Protein AF-A0A5C3PFU2-F1 (afdb_monomer)

Mean predicted aligned error: 8.2 Å

Radius of gyration: 16.89 Å; Cα contacts (8 Å, |Δi|>4): 159; chains: 1; bounding box: 50×36×47 Å

Sequence (156 aa):
MFKTSGPPRISNPSTVLRLGDAIRTYFSGSGHPDDELFRLFIDAPAFSRDQDDPTLRARMFIRCLTGDFSHDDSVPDHLEIVFRHDCNTPSSPRDLGIAAPVPTPLEFHACCASCTMVIDDGMRNLLREQYPYRSFQTWFHAQLIDPGTLEALQHS

Organism: NCBI:txid1314778

Secondary structure (DSSP, 8-state):
-PPPP-S-----HHHHHHHHHHHHHHHTS-SS-S-HHHHHHS-HHHHHHHTT-TTHHHHHHHHHHH---SS-----S--EEEEEE----SS-GGGGTPPPPPPPPPPEEEETTEEEEEE-HHHHHHTTS-TT-HHHHHHHHHHHS-HHHHHHHH--

Solvent-accessible surface area (backbone atoms only — not comparable to full-atom values): 9540 Å² total; per-residue (Å²): 138,82,82,82,78,74,82,82,69,80,65,59,67,69,57,56,50,46,49,54,52,44,51,51,52,46,44,67,34,41,18,68,68,99,43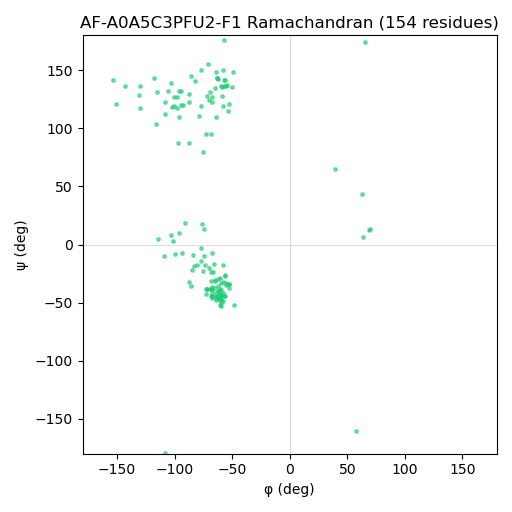,75,66,51,64,71,72,37,56,66,71,59,48,64,69,38,43,79,33,54,53,49,45,47,51,37,49,48,29,60,65,69,69,50,82,65,86,72,80,79,72,70,97,61,75,47,78,43,82,44,63,56,76,87,63,95,64,65,48,55,87,72,76,38,78,71,59,77,54,73,81,82,50,78,51,63,56,95,56,33,34,39,39,58,42,46,74,19,47,54,56,33,63,64,70,41,89,86,21,61,67,38,42,47,54,56,51,62,70,40,56,55,67,68,62,57,55,55,63,77,77,109

Structure (mmCIF, N/CA/C/O backbone):
data_AF-A0A5C3PFU2-F1
#
_entry.id   AF-A0A5C3PFU2-F1
#
loop_
_atom_site.group_PDB
_atom_site.id
_atom_site.type_symbol
_atom_site.label_atom_id
_atom_site.label_alt_id
_atom_site.label_comp_id
_atom_site.label_asym_id
_atom_site.label_entity_id
_atom_site.label_seq_id
_atom_site.pdbx_PDB_ins_code
_atom_site.Cartn_x
_atom_site.Cartn_y
_atom_site.Cartn_z
_atom_site.occupancy
_atom_site.B_iso_or_equiv
_atom_site.auth_seq_id
_atom_site.auth_comp_id
_atom_site.auth_asym_id
_atom_site.auth_atom_id
_atom_site.pdbx_PDB_model_num
ATOM 1 N N . MET A 1 1 ? 32.080 -8.413 2.555 1.00 33.19 1 MET A N 1
ATOM 2 C CA . MET A 1 1 ? 32.447 -7.834 1.243 1.00 33.19 1 MET A CA 1
ATOM 3 C C . MET A 1 1 ? 31.149 -7.441 0.554 1.00 33.19 1 MET A C 1
ATOM 5 O O . MET A 1 1 ? 30.482 -8.308 0.011 1.00 33.19 1 MET A O 1
ATOM 9 N N . PHE A 1 2 ? 30.724 -6.183 0.679 1.00 24.75 2 PHE A N 1
ATOM 10 C CA . PHE A 1 2 ? 29.459 -5.714 0.105 1.00 24.75 2 PHE A CA 1
ATOM 11 C C . PHE A 1 2 ? 29.743 -5.026 -1.230 1.00 24.75 2 PHE A C 1
ATOM 13 O O . PHE A 1 2 ? 30.494 -4.054 -1.283 1.00 24.75 2 PHE A O 1
ATOM 20 N N . LYS A 1 3 ? 29.194 -5.585 -2.315 1.00 28.47 3 LYS A N 1
ATOM 21 C CA . LYS A 1 3 ? 29.204 -4.975 -3.648 1.00 28.47 3 LYS A CA 1
ATOM 22 C C . LYS A 1 3 ? 28.329 -3.725 -3.609 1.00 28.47 3 LYS A C 1
ATOM 24 O O . LYS A 1 3 ? 27.146 -3.820 -3.301 1.00 28.47 3 LYS A O 1
ATOM 29 N N . THR A 1 4 ? 28.898 -2.579 -3.955 1.00 33.97 4 THR A N 1
ATOM 30 C CA . THR A 1 4 ? 28.134 -1.372 -4.263 1.00 33.97 4 THR A CA 1
ATOM 31 C C . THR A 1 4 ? 27.540 -1.518 -5.664 1.00 33.97 4 THR A C 1
ATOM 33 O O . THR A 1 4 ? 28.250 -1.729 -6.648 1.00 33.97 4 THR A O 1
ATOM 36 N N . SER A 1 5 ? 26.210 -1.489 -5.739 1.00 38.44 5 SER A N 1
ATOM 37 C CA . SER A 1 5 ? 25.446 -1.443 -6.984 1.00 38.44 5 SER A CA 1
ATOM 38 C C . SER A 1 5 ? 25.742 -0.142 -7.734 1.00 38.44 5 SER A C 1
ATOM 40 O O . SER A 1 5 ? 25.929 0.901 -7.109 1.00 38.44 5 SER A O 1
ATOM 42 N N . GLY A 1 6 ? 25.789 -0.216 -9.067 1.00 39.69 6 GLY A N 1
ATOM 43 C CA . GLY A 1 6 ? 26.006 0.930 -9.953 1.00 39.69 6 GLY A CA 1
ATOM 44 C C . GLY A 1 6 ? 24.976 2.059 -9.781 1.00 39.69 6 GLY A C 1
ATOM 45 O O . GLY A 1 6 ? 24.034 1.930 -8.996 1.00 39.69 6 GLY A O 1
ATOM 46 N N . PRO A 1 7 ? 25.152 3.182 -10.503 1.00 40.41 7 PRO A N 1
ATOM 47 C CA . PRO A 1 7 ? 24.323 4.369 -10.327 1.00 40.41 7 PRO A CA 1
ATOM 48 C C . PRO A 1 7 ? 22.833 4.035 -10.507 1.00 40.41 7 PRO A C 1
ATOM 50 O O . PRO A 1 7 ? 22.495 3.233 -11.385 1.00 40.41 7 PRO A O 1
ATOM 53 N N . PRO A 1 8 ? 21.939 4.636 -9.699 1.00 52.41 8 PRO A N 1
ATOM 54 C CA . PRO A 1 8 ? 20.511 4.361 -9.767 1.00 52.41 8 PRO A CA 1
ATOM 55 C C . PRO A 1 8 ? 20.006 4.661 -11.179 1.00 52.41 8 PRO A C 1
ATOM 57 O O . PRO A 1 8 ? 20.101 5.790 -11.665 1.00 52.41 8 PRO A O 1
ATOM 60 N N . ARG A 1 9 ? 19.475 3.639 -11.862 1.00 57.00 9 ARG A N 1
ATOM 61 C CA . ARG A 1 9 ? 18.726 3.851 -13.101 1.00 57.00 9 ARG A CA 1
ATOM 62 C C . ARG A 1 9 ? 17.488 4.651 -12.727 1.00 57.00 9 ARG A C 1
ATOM 64 O O . ARG A 1 9 ? 16.610 4.138 -12.040 1.00 57.00 9 ARG A O 1
ATOM 71 N N . ILE A 1 10 ? 17.464 5.914 -13.146 1.00 52.62 10 ILE A N 1
ATOM 72 C CA . ILE A 1 10 ? 16.361 6.842 -12.901 1.00 52.62 10 ILE A CA 1
ATOM 73 C C . ILE A 1 10 ? 15.080 6.169 -13.400 1.00 52.62 10 ILE A C 1
ATOM 75 O O . ILE A 1 10 ? 14.938 5.863 -14.586 1.00 52.62 10 ILE A O 1
ATOM 79 N N . SER A 1 11 ? 14.176 5.876 -12.471 1.00 60.31 11 SER A N 1
ATOM 80 C CA . SER A 1 11 ? 12.843 5.374 -12.771 1.00 60.31 11 SER A CA 1
ATOM 81 C C . SER A 1 11 ? 12.123 6.369 -13.682 1.00 60.31 11 SER A C 1
ATOM 83 O O . SER A 1 11 ? 12.274 7.580 -13.543 1.00 60.31 11 SER A O 1
ATOM 85 N N . ASN A 1 12 ? 11.343 5.867 -14.646 1.00 70.38 12 ASN A N 1
ATOM 86 C CA . ASN A 1 12 ? 10.541 6.721 -15.522 1.00 70.38 12 ASN A CA 1
ATOM 87 C C . ASN A 1 12 ? 9.675 7.661 -14.648 1.00 70.38 12 ASN A C 1
ATOM 89 O O . ASN A 1 12 ? 8.871 7.143 -13.865 1.00 70.38 12 ASN A O 1
ATOM 93 N N . PRO A 1 13 ? 9.792 9.000 -14.771 1.00 75.25 13 PRO A N 1
ATOM 94 C CA . PRO A 1 13 ? 9.085 9.951 -13.908 1.00 75.25 13 PRO A CA 1
ATOM 95 C C . PRO A 1 13 ? 7.572 9.711 -13.838 1.00 75.25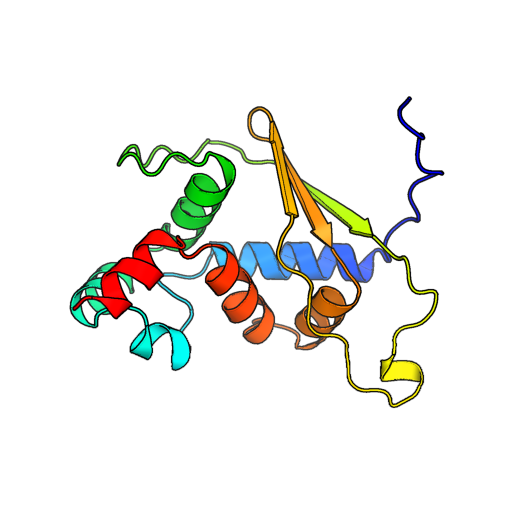 13 PRO A C 1
ATOM 97 O O . PRO A 1 13 ? 6.963 9.851 -12.781 1.00 75.25 13 PRO A O 1
ATOM 100 N N . SER A 1 14 ? 6.966 9.255 -14.939 1.00 81.12 14 SER A N 1
ATOM 101 C CA . SER A 1 14 ? 5.536 8.924 -14.983 1.00 81.12 14 SER A CA 1
ATOM 102 C C . SER A 1 14 ? 5.151 7.749 -14.079 1.00 81.12 14 SER A C 1
ATOM 104 O O . SER A 1 14 ? 4.044 7.716 -13.553 1.00 81.12 14 SER A O 1
ATOM 106 N N . THR A 1 15 ? 6.052 6.784 -13.878 1.00 81.56 15 THR A N 1
ATOM 107 C CA . THR A 1 15 ? 5.817 5.630 -12.999 1.00 81.56 15 THR A CA 1
ATOM 108 C C . THR A 1 15 ? 5.860 6.050 -11.537 1.00 81.56 15 THR A C 1
ATOM 110 O O . THR A 1 15 ? 4.990 5.651 -10.772 1.00 81.56 15 THR A O 1
ATOM 113 N N . VAL A 1 16 ? 6.826 6.896 -11.166 1.00 80.81 16 VAL A N 1
ATOM 114 C CA . VAL A 1 16 ? 6.946 7.420 -9.797 1.00 80.81 16 VAL A CA 1
ATOM 115 C C . VAL A 1 16 ? 5.721 8.253 -9.426 1.00 80.81 16 VAL A C 1
ATOM 117 O O . VAL A 1 16 ? 5.159 8.059 -8.353 1.00 80.81 16 VAL A O 1
ATOM 120 N N . LEU A 1 17 ? 5.257 9.120 -10.334 1.00 85.81 17 LEU A N 1
ATOM 121 C CA . LEU A 1 17 ? 4.038 9.906 -10.121 1.00 85.81 17 LEU A CA 1
ATOM 122 C C . LEU A 1 17 ? 2.811 9.008 -9.913 1.00 85.81 17 LEU A C 1
ATOM 124 O O . LEU A 1 17 ? 2.116 9.150 -8.912 1.00 85.81 17 LEU A O 1
ATOM 128 N N . ARG A 1 18 ? 2.597 8.026 -10.801 1.00 89.75 18 ARG A N 1
ATOM 129 C CA . ARG A 1 18 ? 1.469 7.084 -10.684 1.00 89.75 18 ARG A CA 1
ATOM 130 C C . ARG A 1 18 ? 1.505 6.279 -9.395 1.00 89.75 18 ARG A C 1
ATOM 132 O O . ARG A 1 18 ? 0.453 6.026 -8.824 1.00 89.75 18 ARG A O 1
ATOM 139 N N . LEU A 1 19 ? 2.688 5.865 -8.950 1.00 89.44 19 LEU A N 1
ATOM 140 C CA . LEU A 1 19 ? 2.818 5.137 -7.696 1.00 89.44 19 LEU A CA 1
ATOM 141 C C . LEU A 1 19 ? 2.486 6.021 -6.493 1.00 89.44 19 LEU A C 1
ATOM 143 O O . LEU A 1 19 ? 1.746 5.590 -5.615 1.00 89.44 19 LEU A O 1
ATOM 147 N N . GLY A 1 20 ? 2.983 7.260 -6.475 1.00 90.81 20 GLY A N 1
ATOM 148 C CA . GLY A 1 20 ? 2.624 8.227 -5.440 1.00 90.81 20 GLY A CA 1
ATOM 149 C C . GLY A 1 20 ? 1.111 8.445 -5.364 1.00 90.81 20 GLY A C 1
ATOM 150 O O . GLY A 1 20 ? 0.539 8.418 -4.276 1.00 90.81 20 GLY A O 1
ATOM 151 N N . ASP A 1 21 ? 0.446 8.584 -6.511 1.00 93.69 21 ASP A N 1
ATOM 152 C CA . ASP A 1 21 ? -1.011 8.746 -6.575 1.00 93.69 21 ASP A CA 1
ATOM 153 C C . ASP A 1 21 ? -1.763 7.483 -6.135 1.00 93.69 21 ASP A C 1
ATOM 155 O O . ASP A 1 21 ? -2.748 7.578 -5.398 1.00 93.69 21 ASP A O 1
ATOM 159 N N . ALA A 1 22 ? -1.284 6.298 -6.518 1.00 94.38 22 ALA A N 1
ATOM 160 C CA . ALA A 1 22 ? -1.867 5.026 -6.102 1.00 94.38 22 ALA A CA 1
ATOM 161 C C . ALA A 1 22 ? -1.748 4.807 -4.584 1.00 94.38 22 ALA A C 1
ATOM 163 O O . ALA A 1 22 ? -2.723 4.410 -3.948 1.00 94.38 22 ALA A O 1
ATOM 164 N N . ILE A 1 23 ? -0.601 5.138 -3.984 1.00 93.62 23 ILE A N 1
ATOM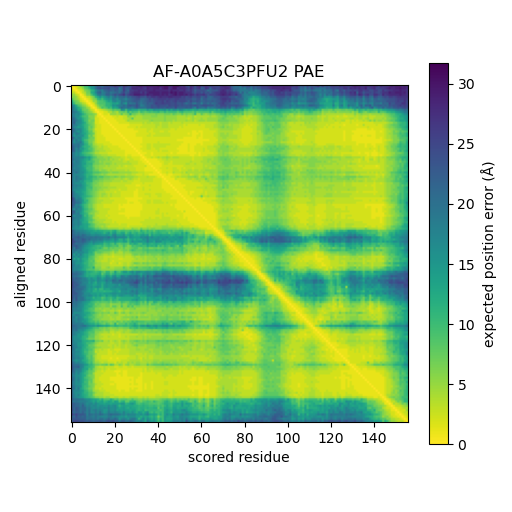 165 C CA . ILE A 1 23 ? -0.381 5.042 -2.533 1.00 93.62 23 ILE A CA 1
ATOM 166 C C . ILE A 1 23 ? -1.231 6.056 -1.767 1.00 93.62 23 ILE A C 1
ATOM 168 O O . ILE A 1 23 ? -1.867 5.693 -0.780 1.00 93.62 23 ILE A O 1
ATOM 172 N N . ARG A 1 24 ? -1.317 7.308 -2.235 1.00 94.12 24 ARG A N 1
ATOM 173 C CA . ARG A 1 24 ? -2.228 8.301 -1.637 1.00 94.12 24 ARG A CA 1
ATOM 174 C C . ARG A 1 24 ? -3.676 7.837 -1.703 1.00 94.12 24 ARG A C 1
ATOM 176 O O . ARG A 1 24 ? -4.388 7.935 -0.709 1.00 94.12 24 ARG A O 1
ATOM 183 N N . THR A 1 25 ? -4.098 7.313 -2.854 1.00 96.25 25 THR A N 1
ATOM 184 C CA . THR A 1 25 ? -5.450 6.767 -3.039 1.00 96.25 25 THR A CA 1
ATOM 185 C C . THR A 1 25 ? -5.696 5.609 -2.077 1.00 96.25 25 THR A C 1
ATOM 187 O O . THR A 1 25 ? -6.740 5.564 -1.435 1.00 96.25 25 THR A O 1
ATOM 190 N N . TYR A 1 26 ? -4.720 4.709 -1.930 1.00 96.38 26 TYR A N 1
ATOM 191 C CA . TYR A 1 26 ? -4.796 3.595 -0.995 1.00 96.38 26 TYR A CA 1
ATOM 192 C C . TYR A 1 26 ? -4.967 4.076 0.450 1.00 96.38 26 TYR A C 1
ATOM 194 O O . TYR A 1 26 ? -5.927 3.659 1.092 1.00 96.38 26 TYR A O 1
ATOM 202 N N . PHE A 1 27 ? -4.105 4.975 0.940 1.00 95.12 27 PHE A N 1
ATOM 203 C CA . PHE A 1 27 ? -4.173 5.485 2.317 1.00 95.12 27 PHE A CA 1
ATOM 204 C C . PHE A 1 27 ? -5.369 6.395 2.598 1.00 95.12 27 PHE A C 1
ATOM 206 O O . PHE A 1 27 ? -5.726 6.561 3.756 1.00 95.12 27 PHE A O 1
ATOM 213 N N . SER A 1 28 ? -5.989 6.968 1.566 1.00 95.12 28 SER A N 1
ATOM 214 C CA . SER A 1 28 ? -7.205 7.780 1.721 1.00 95.12 28 SER A CA 1
ATOM 215 C C . SER A 1 28 ? -8.487 6.940 1.766 1.00 95.12 28 SER A C 1
ATOM 217 O O . SER A 1 28 ? -9.563 7.492 1.983 1.00 95.12 28 SER A O 1
ATOM 219 N N . GLY A 1 29 ? -8.407 5.635 1.490 1.00 95.94 29 GLY A N 1
ATOM 220 C CA . GLY A 1 29 ? -9.564 4.745 1.517 1.00 95.94 29 GLY A CA 1
ATOM 221 C C . GLY A 1 29 ? -9.890 4.258 2.928 1.00 95.94 29 GLY A C 1
ATOM 222 O O . GLY A 1 29 ? -8.985 3.905 3.682 1.00 95.94 29 GLY A O 1
ATOM 223 N N . SER A 1 30 ? -11.181 4.180 3.249 1.00 96.56 30 SER A N 1
ATOM 224 C CA . SER A 1 30 ? -11.664 3.560 4.486 1.00 96.56 30 SER A CA 1
ATOM 225 C C . SER A 1 30 ? -11.650 2.036 4.402 1.00 96.56 30 SER A C 1
ATOM 227 O O . SER A 1 30 ? -11.796 1.462 3.315 1.00 96.56 30 SER A O 1
ATOM 229 N N . GLY A 1 31 ? -11.465 1.397 5.556 1.00 95.81 31 GLY A N 1
ATOM 230 C CA . GLY A 1 31 ? -11.564 -0.047 5.719 1.00 95.81 31 GLY A CA 1
ATOM 231 C C . GLY A 1 31 ? -10.623 -0.857 4.831 1.00 95.81 31 GLY A C 1
ATOM 232 O O . GLY A 1 31 ? -9.614 -0.367 4.312 1.00 95.81 31 GLY A O 1
ATOM 233 N N . HIS A 1 32 ? -10.944 -2.133 4.649 1.00 95.56 32 HIS A N 1
ATOM 234 C CA . HIS A 1 32 ? -10.271 -2.986 3.672 1.00 95.56 32 HIS A CA 1
ATOM 235 C C . HIS A 1 32 ? -10.660 -2.566 2.240 1.00 95.56 32 HIS A C 1
ATOM 237 O O . HIS A 1 32 ? -11.708 -1.948 2.035 1.00 95.56 32 HIS A O 1
ATOM 243 N N . PRO A 1 33 ? -9.840 -2.843 1.211 1.00 95.00 33 PRO A N 1
ATOM 244 C CA . PRO A 1 33 ? -10.288 -2.726 -0.169 1.00 95.00 33 PRO A CA 1
ATOM 245 C C . PRO A 1 33 ? -11.550 -3.558 -0.386 1.00 95.00 33 PRO A C 1
ATOM 247 O O . PRO A 1 33 ? -11.651 -4.685 0.097 1.00 95.00 33 PRO A O 1
ATOM 250 N N . ASP A 1 34 ? -12.510 -2.993 -1.115 1.00 89.19 34 ASP A N 1
ATOM 251 C CA . ASP A 1 34 ? -13.746 -3.688 -1.457 1.00 89.19 34 ASP A CA 1
ATOM 252 C C . ASP A 1 34 ? -13.480 -4.717 -2.563 1.00 89.19 34 ASP A C 1
ATOM 254 O O . ASP A 1 34 ? -13.670 -4.452 -3.753 1.00 89.19 34 ASP A O 1
ATOM 258 N N . ASP A 1 35 ? -12.944 -5.858 -2.143 1.00 91.25 35 ASP A N 1
ATOM 259 C CA . ASP A 1 35 ? -12.576 -6.996 -2.972 1.00 91.25 35 ASP A CA 1
ATOM 260 C C . ASP A 1 35 ? -13.170 -8.270 -2.358 1.00 91.25 35 ASP A C 1
ATOM 262 O O . ASP A 1 35 ? -13.128 -8.469 -1.138 1.00 91.25 35 ASP A O 1
ATOM 266 N N . GLU A 1 36 ? -13.738 -9.135 -3.201 1.00 90.00 36 GLU A N 1
ATOM 267 C CA . GLU A 1 36 ? -14.369 -10.382 -2.758 1.00 90.00 36 GLU A CA 1
ATOM 268 C C . GLU A 1 36 ? -13.390 -11.278 -1.995 1.00 90.00 36 GLU A C 1
ATOM 270 O O . GLU A 1 36 ? -13.799 -11.945 -1.046 1.00 90.00 36 GLU A O 1
ATOM 275 N N . LEU A 1 37 ? -12.097 -11.246 -2.339 1.00 88.12 37 LEU A N 1
ATOM 276 C CA . LEU A 1 37 ? -11.083 -12.028 -1.639 1.00 88.12 37 LEU A CA 1
ATOM 277 C C . LEU A 1 37 ? -10.994 -11.626 -0.165 1.00 88.12 37 LEU A C 1
ATOM 279 O O . LEU A 1 37 ? -11.022 -12.492 0.705 1.00 88.12 37 LEU A O 1
ATOM 283 N N . PHE A 1 38 ? -10.958 -10.331 0.155 1.00 90.00 38 PHE A N 1
ATOM 284 C CA . PHE A 1 38 ? -10.849 -9.901 1.553 1.00 90.00 38 PHE A CA 1
ATOM 285 C C . PHE A 1 38 ? -12.103 -10.204 2.361 1.00 90.00 38 PHE A C 1
ATOM 287 O O . PHE A 1 38 ? -11.990 -10.532 3.535 1.00 90.00 38 PHE A O 1
ATOM 294 N N . ARG A 1 39 ? -13.281 -10.187 1.735 1.00 89.56 39 ARG A N 1
ATOM 295 C CA . ARG A 1 39 ? -14.526 -10.608 2.394 1.00 89.56 39 ARG A CA 1
ATOM 296 C C . ARG A 1 39 ? -14.549 -12.103 2.731 1.00 89.56 39 ARG A C 1
ATOM 298 O O . ARG A 1 39 ? -15.307 -12.507 3.605 1.00 89.56 39 ARG A O 1
ATOM 305 N N . LEU A 1 40 ? -13.769 -12.917 2.014 1.00 87.50 40 LEU A N 1
ATOM 306 C CA . LEU A 1 40 ? -13.629 -14.352 2.272 1.00 87.50 40 LEU A CA 1
ATOM 307 C C . LEU A 1 40 ? -12.565 -14.654 3.331 1.00 87.50 40 LEU A C 1
ATOM 309 O O . LEU A 1 40 ? -12.733 -15.601 4.094 1.00 87.50 40 LEU A O 1
ATOM 313 N N . PHE A 1 41 ? -11.473 -13.885 3.359 1.00 84.81 41 PHE A N 1
ATOM 314 C CA . PHE A 1 41 ? -10.362 -14.116 4.287 1.00 84.81 41 PHE A CA 1
ATOM 315 C C . PHE A 1 41 ? -10.537 -13.417 5.632 1.00 84.81 41 PHE A C 1
ATOM 317 O O . PHE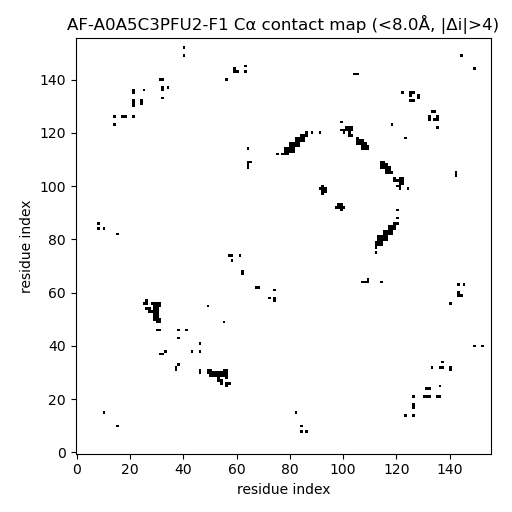 A 1 41 ? -10.070 -13.925 6.638 1.00 84.81 41 PHE A O 1
ATOM 324 N N . ILE A 1 42 ? -11.180 -12.259 5.675 1.00 87.06 42 ILE A N 1
ATOM 325 C CA . ILE A 1 42 ? -11.374 -11.506 6.912 1.00 87.06 42 ILE A CA 1
ATOM 326 C C . ILE A 1 42 ? -12.735 -11.894 7.469 1.00 87.06 42 ILE A C 1
ATOM 328 O O . ILE A 1 42 ? -13.726 -11.916 6.737 1.00 87.06 42 ILE A O 1
ATOM 332 N N . ASP A 1 43 ? -12.796 -12.214 8.759 1.00 87.31 43 ASP A N 1
ATOM 333 C CA . ASP A 1 43 ? -14.050 -12.588 9.392 1.00 87.31 43 ASP A CA 1
ATOM 334 C C . ASP A 1 43 ? -15.085 -11.468 9.223 1.00 87.31 43 ASP A C 1
ATOM 336 O O . ASP A 1 43 ? -14.795 -10.280 9.384 1.00 87.31 43 ASP A O 1
ATOM 340 N N . ALA A 1 44 ? -16.320 -11.848 8.883 1.00 88.50 44 ALA A N 1
ATOM 341 C CA . ALA A 1 44 ? -17.383 -10.885 8.607 1.00 88.50 44 ALA A CA 1
ATOM 342 C C . ALA A 1 44 ? -17.589 -9.851 9.741 1.00 88.50 44 ALA A C 1
ATOM 344 O O . ALA A 1 44 ? -17.820 -8.678 9.420 1.00 88.50 44 ALA A O 1
ATOM 345 N N . PRO A 1 45 ? -17.478 -10.214 11.041 1.00 90.12 45 PRO A N 1
ATOM 346 C CA . PRO A 1 45 ? -17.511 -9.241 12.129 1.00 90.12 45 PRO A CA 1
ATOM 347 C C . PRO A 1 45 ? -16.363 -8.224 12.088 1.00 90.12 45 PRO A C 1
ATOM 349 O O . PRO A 1 45 ? -16.640 -7.030 12.211 1.00 90.12 45 PRO A O 1
ATOM 352 N N . ALA A 1 46 ? -15.104 -8.642 11.898 1.00 87.81 46 ALA A N 1
ATOM 353 C CA . ALA A 1 46 ? -13.989 -7.700 11.782 1.00 87.81 46 ALA A CA 1
ATOM 354 C C . ALA A 1 46 ? -14.098 -6.824 10.536 1.00 87.81 46 ALA A C 1
ATOM 356 O O . ALA A 1 46 ? -13.977 -5.606 10.646 1.00 87.81 46 ALA A O 1
ATOM 357 N N . PHE A 1 47 ? -14.415 -7.414 9.379 1.00 90.31 47 PHE A N 1
ATOM 358 C CA . PHE A 1 47 ? -14.560 -6.659 8.134 1.00 90.31 47 PHE A CA 1
ATOM 359 C C . PHE A 1 47 ? -15.616 -5.553 8.279 1.00 90.31 47 PHE A C 1
ATOM 361 O O . PHE A 1 47 ? -15.379 -4.413 7.890 1.00 90.31 47 PHE A O 1
ATOM 368 N N . SER A 1 48 ? -16.761 -5.873 8.896 1.00 91.19 48 SER A N 1
ATOM 369 C CA . SER A 1 48 ? -17.845 -4.908 9.134 1.00 91.19 48 SER A CA 1
ATOM 370 C C . SER A 1 48 ? -17.469 -3.839 10.159 1.00 91.19 48 SER A C 1
ATOM 372 O O . SER A 1 48 ? -17.847 -2.682 10.002 1.00 91.19 48 SER A O 1
ATOM 374 N N . ARG A 1 49 ? -16.733 -4.207 11.216 1.00 92.94 49 ARG A N 1
ATOM 375 C CA . ARG A 1 49 ? -16.251 -3.261 12.235 1.00 92.94 49 ARG A CA 1
ATOM 376 C C . ARG A 1 49 ? -15.303 -2.228 11.629 1.00 92.94 49 ARG A C 1
ATOM 378 O O . ARG A 1 49 ? -15.379 -1.056 11.986 1.00 92.94 49 ARG A O 1
ATOM 385 N N . ASP A 1 50 ? -14.439 -2.668 10.721 1.00 94.00 50 ASP A N 1
ATOM 386 C CA . ASP A 1 50 ? -13.340 -1.854 10.213 1.00 94.00 50 ASP A CA 1
ATOM 387 C C . ASP A 1 50 ? -13.712 -1.099 8.913 1.00 94.00 50 ASP A C 1
ATOM 389 O O . ASP A 1 50 ? -12.962 -0.230 8.475 1.00 94.00 50 ASP A O 1
ATOM 393 N N . GLN A 1 51 ? -14.883 -1.366 8.309 1.00 95.12 51 GLN A N 1
ATOM 394 C CA . GLN A 1 51 ? -15.298 -0.843 6.991 1.00 95.12 51 GLN A CA 1
ATOM 395 C C . GLN A 1 51 ? -15.258 0.696 6.870 1.00 95.12 51 GLN A C 1
ATOM 397 O O . GLN A 1 51 ? -14.932 1.230 5.810 1.00 95.12 51 GLN A O 1
ATOM 402 N N . ASP A 1 52 ? -15.576 1.405 7.956 1.00 95.94 52 ASP A N 1
ATOM 403 C CA . ASP A 1 52 ? -15.699 2.865 7.988 1.00 95.94 52 ASP A CA 1
ATOM 404 C C . ASP A 1 52 ? -14.460 3.544 8.600 1.00 95.94 52 ASP A C 1
ATOM 406 O O . ASP A 1 52 ? -14.434 4.766 8.731 1.00 95.94 52 ASP A O 1
ATOM 410 N N . ASP A 1 53 ? -13.419 2.782 8.960 1.00 94.56 53 ASP A N 1
ATOM 411 C CA . ASP A 1 53 ? -12.196 3.315 9.564 1.00 94.56 53 ASP A CA 1
ATOM 412 C C . ASP A 1 53 ? -11.281 3.941 8.491 1.00 94.56 53 ASP A C 1
ATOM 414 O O . ASP A 1 53 ? -10.678 3.210 7.695 1.00 94.56 53 ASP A O 1
ATOM 418 N N . PRO A 1 54 ? -11.114 5.280 8.466 1.00 94.44 54 PRO A N 1
ATOM 419 C CA . PRO A 1 54 ? -10.306 5.964 7.455 1.00 94.44 54 PRO A CA 1
ATOM 420 C C . PRO A 1 54 ? -8.796 5.797 7.672 1.00 94.44 54 PRO A C 1
ATOM 422 O O . PRO A 1 54 ? -8.000 6.187 6.824 1.00 94.44 54 PRO A O 1
ATOM 425 N N . THR A 1 55 ? -8.380 5.260 8.818 1.00 92.69 55 THR A N 1
ATOM 426 C CA . THR A 1 55 ? -6.970 5.134 9.205 1.00 92.69 55 THR A CA 1
ATOM 427 C C . THR A 1 55 ? -6.468 3.694 9.185 1.00 92.69 55 THR A C 1
ATOM 429 O O . THR A 1 55 ? -5.255 3.484 9.242 1.00 92.69 55 THR A O 1
ATOM 432 N N . LEU A 1 56 ? -7.356 2.704 9.026 1.00 93.06 56 LEU A N 1
ATOM 433 C CA . LEU A 1 56 ? -7.020 1.276 9.051 1.00 93.06 56 LEU A CA 1
ATOM 434 C C . LEU A 1 56 ? -5.821 0.938 8.160 1.00 93.06 56 LEU A C 1
ATOM 436 O O . LEU A 1 56 ? -4.846 0.338 8.606 1.00 93.06 56 LEU A O 1
ATOM 440 N N . ARG A 1 57 ? -5.864 1.365 6.897 1.00 94.88 57 ARG A N 1
ATOM 441 C CA . ARG A 1 57 ? -4.839 1.040 5.897 1.00 94.88 57 ARG A CA 1
ATOM 442 C C . ARG A 1 57 ? -3.474 1.633 6.227 1.00 94.88 57 ARG A C 1
ATOM 444 O O . ARG A 1 57 ? -2.456 0.986 5.983 1.00 94.88 57 ARG A O 1
ATOM 451 N N . ALA A 1 58 ? -3.452 2.845 6.781 1.00 92.19 58 ALA A N 1
ATOM 452 C CA . ALA A 1 58 ? -2.227 3.487 7.243 1.00 92.19 58 ALA A CA 1
ATOM 453 C C . ALA A 1 58 ? -1.663 2.763 8.474 1.00 92.19 58 ALA A C 1
ATOM 455 O O . ALA A 1 58 ? -0.471 2.458 8.498 1.00 92.19 58 ALA A O 1
ATOM 456 N N . ARG A 1 59 ? -2.515 2.404 9.448 1.00 90.81 59 ARG A N 1
ATOM 457 C CA . ARG A 1 59 ? -2.096 1.631 10.629 1.00 90.81 59 ARG A CA 1
ATOM 458 C C . ARG A 1 59 ? -1.543 0.261 10.241 1.00 90.81 59 ARG A C 1
ATOM 460 O O . ARG A 1 59 ? -0.477 -0.106 10.717 1.00 90.81 59 ARG A O 1
ATOM 467 N N . MET A 1 60 ? -2.197 -0.463 9.329 1.00 91.44 60 MET A N 1
ATOM 468 C CA . MET A 1 60 ? -1.690 -1.745 8.814 1.00 91.44 60 MET A CA 1
ATOM 469 C C . MET A 1 60 ? -0.317 -1.599 8.158 1.00 91.44 60 MET A C 1
ATOM 471 O O . MET A 1 60 ? 0.578 -2.400 8.413 1.00 91.44 60 MET A O 1
ATOM 475 N N . PHE A 1 61 ? -0.129 -0.557 7.346 1.00 91.69 61 PHE A N 1
ATOM 476 C CA . PHE A 1 61 ? 1.165 -0.283 6.731 1.00 91.69 61 PHE A CA 1
ATOM 477 C C . PHE A 1 61 ? 2.247 -0.022 7.776 1.00 91.69 61 PHE A C 1
ATOM 479 O O . PHE A 1 61 ? 3.314 -0.619 7.712 1.00 91.69 61 PHE A O 1
ATOM 486 N N . ILE A 1 62 ? 1.965 0.814 8.774 1.00 88.81 62 ILE A N 1
ATOM 487 C CA . ILE A 1 62 ? 2.923 1.126 9.839 1.00 88.81 62 ILE A CA 1
ATOM 488 C C . ILE A 1 62 ? 3.262 -0.115 10.658 1.00 88.81 62 ILE A C 1
ATOM 490 O O . ILE A 1 62 ? 4.443 -0.369 10.862 1.00 88.81 62 ILE A O 1
ATOM 494 N N . ARG A 1 63 ? 2.268 -0.923 11.045 1.00 87.56 63 ARG A N 1
ATOM 495 C CA . ARG A 1 63 ? 2.486 -2.198 11.753 1.00 87.56 63 ARG A CA 1
ATOM 496 C C . ARG A 1 63 ? 3.377 -3.143 10.948 1.00 87.56 63 ARG A C 1
ATOM 498 O O . ARG A 1 63 ? 4.301 -3.734 11.494 1.00 87.56 63 ARG A O 1
ATOM 505 N N . CYS A 1 64 ? 3.157 -3.227 9.635 1.00 87.75 64 CYS A N 1
ATOM 506 C CA . CYS A 1 64 ? 4.019 -3.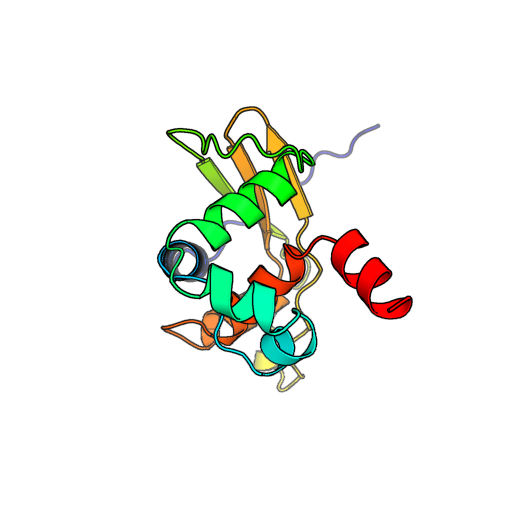993 8.736 1.00 87.75 64 CYS A CA 1
ATOM 507 C C . CYS A 1 64 ? 5.466 -3.462 8.730 1.00 87.75 64 CYS A C 1
ATOM 509 O O . CYS A 1 64 ? 6.410 -4.248 8.747 1.00 87.75 64 CYS A O 1
ATOM 511 N N . LEU A 1 65 ? 5.659 -2.137 8.758 1.00 86.81 65 LEU A N 1
ATOM 512 C CA . LEU A 1 65 ? 6.989 -1.518 8.776 1.00 86.81 65 LEU A CA 1
ATOM 513 C C . LEU A 1 65 ? 7.722 -1.649 10.114 1.00 86.81 65 LEU A C 1
ATOM 515 O O . LEU A 1 65 ? 8.945 -1.793 10.123 1.00 86.81 65 LEU A O 1
ATOM 519 N N . THR A 1 66 ? 7.010 -1.530 11.232 1.00 84.75 66 THR A N 1
ATOM 520 C CA . THR A 1 66 ? 7.602 -1.572 12.575 1.00 84.75 66 THR A CA 1
ATOM 521 C C . THR A 1 66 ? 7.766 -2.999 13.084 1.00 84.75 66 THR A C 1
ATOM 523 O O . THR A 1 66 ? 8.576 -3.230 13.980 1.00 84.75 66 THR A O 1
ATOM 526 N N . GLY A 1 67 ? 6.995 -3.946 12.539 1.00 83.50 67 GLY A N 1
ATOM 527 C CA . GLY A 1 67 ? 6.819 -5.278 13.116 1.00 83.50 67 GLY A CA 1
ATOM 528 C C . GLY A 1 67 ? 6.139 -5.245 14.487 1.00 83.50 67 GLY A C 1
ATOM 529 O O . GLY A 1 67 ? 6.069 -6.275 15.156 1.00 83.50 67 GLY A O 1
ATOM 530 N N . ASP A 1 68 ? 5.671 -4.070 14.921 1.00 78.12 68 ASP A N 1
ATOM 531 C CA . ASP A 1 68 ? 4.992 -3.889 16.191 1.00 78.12 68 ASP A CA 1
ATOM 532 C C . ASP A 1 68 ? 3.484 -3.948 15.964 1.00 78.12 68 ASP A C 1
ATOM 534 O O . ASP A 1 68 ? 2.882 -3.063 15.356 1.00 78.12 68 ASP A O 1
ATOM 538 N N . PHE A 1 69 ? 2.890 -5.029 16.456 1.00 67.44 69 PHE A N 1
ATOM 539 C CA . PHE A 1 69 ? 1.449 -5.254 16.464 1.00 67.44 69 PHE A CA 1
ATOM 540 C C . PHE A 1 69 ? 0.817 -4.854 17.804 1.00 67.44 69 PHE A C 1
ATOM 542 O O . PHE A 1 69 ? -0.349 -5.172 18.062 1.00 67.44 69 PHE A O 1
ATOM 549 N N . SER A 1 70 ? 1.573 -4.181 18.681 1.00 65.69 70 SER A N 1
ATOM 550 C CA . SER A 1 70 ? 1.015 -3.572 19.879 1.00 65.69 70 SER A CA 1
ATOM 551 C C . SER A 1 70 ? -0.086 -2.574 19.497 1.00 65.69 70 SER A C 1
ATOM 553 O O . SER A 1 70 ? -0.114 -2.009 18.404 1.00 65.69 70 SER A O 1
ATOM 555 N N . HIS A 1 71 ? -1.065 -2.407 20.386 1.00 60.22 71 HIS A N 1
ATOM 556 C CA . HIS A 1 71 ? -2.248 -1.574 20.137 1.00 60.22 71 HIS A CA 1
ATOM 557 C C . HIS A 1 71 ? -1.946 -0.067 20.204 1.00 60.22 71 HIS A C 1
ATOM 559 O O . HIS A 1 71 ? -2.874 0.733 20.315 1.00 60.22 71 HIS A O 1
ATOM 565 N N . ASP A 1 72 ? -0.672 0.334 20.200 1.00 65.88 72 ASP A N 1
ATOM 566 C CA . ASP A 1 72 ? -0.320 1.743 20.138 1.00 65.88 72 ASP A CA 1
ATOM 567 C C . ASP A 1 72 ? -0.612 2.253 18.721 1.00 65.88 72 ASP A C 1
ATOM 569 O O . ASP A 1 72 ? 0.158 2.078 17.779 1.00 65.88 72 ASP A O 1
ATOM 573 N N . ASP A 1 73 ? -1.796 2.839 18.560 1.00 65.12 73 ASP A N 1
ATOM 574 C CA . ASP A 1 73 ? -2.279 3.396 17.298 1.00 65.12 73 ASP A CA 1
ATOM 575 C C . ASP A 1 73 ? -1.622 4.755 16.964 1.00 65.12 73 ASP A C 1
ATOM 577 O O . ASP A 1 73 ? -2.132 5.501 16.121 1.00 65.12 73 ASP A O 1
ATOM 581 N N . SER A 1 74 ? -0.495 5.105 17.600 1.00 68.25 74 SER A N 1
ATOM 582 C CA . SER A 1 74 ? 0.261 6.313 17.268 1.00 68.25 74 SER A CA 1
ATOM 583 C C . SER A 1 74 ? 0.906 6.205 15.879 1.00 68.25 74 SER A C 1
ATOM 585 O O . SER A 1 74 ? 1.992 5.673 15.660 1.00 68.25 74 SER A O 1
ATOM 587 N N . VAL A 1 75 ? 0.199 6.752 14.893 1.00 68.69 75 VAL A N 1
ATOM 588 C CA . VAL A 1 75 ? 0.722 7.026 13.553 1.00 68.69 75 VAL A CA 1
ATOM 589 C C . VAL A 1 75 ? 1.744 8.165 13.670 1.00 68.69 75 VAL A C 1
ATOM 591 O O . VAL A 1 75 ? 1.423 9.185 14.282 1.00 68.69 75 VAL A O 1
ATOM 594 N N . PRO A 1 76 ? 2.958 8.045 13.101 1.00 75.19 76 PRO A N 1
ATOM 595 C CA . PRO A 1 76 ? 3.911 9.145 13.117 1.00 75.19 76 PRO A CA 1
ATOM 596 C C . PRO A 1 76 ? 3.339 10.346 12.358 1.00 75.19 76 PRO A C 1
ATOM 598 O O . PRO A 1 76 ? 2.734 10.184 11.297 1.00 75.19 76 PRO A O 1
ATOM 601 N N . ASP A 1 77 ? 3.603 11.556 12.857 1.00 79.12 77 ASP A N 1
ATOM 602 C CA . ASP A 1 77 ? 3.149 12.806 12.224 1.00 79.12 77 ASP A CA 1
ATOM 603 C C . ASP A 1 77 ? 3.619 12.935 10.764 1.00 79.12 77 ASP A C 1
ATOM 605 O O . ASP A 1 77 ? 2.983 13.595 9.939 1.00 79.12 77 ASP A O 1
ATOM 609 N N . HIS A 1 78 ? 4.749 12.303 10.436 1.00 82.00 78 HIS A N 1
ATOM 610 C CA . HIS A 1 78 ? 5.297 12.253 9.092 1.00 82.00 78 HIS A CA 1
ATOM 611 C C . HIS A 1 78 ? 5.932 10.891 8.805 1.00 82.00 78 HIS A C 1
ATOM 613 O O . HIS A 1 78 ? 6.684 10.364 9.623 1.00 82.00 78 HIS A O 1
ATOM 619 N N . LEU A 1 79 ? 5.660 10.352 7.617 1.00 84.06 79 LEU A N 1
ATOM 620 C CA . LEU A 1 79 ? 6.291 9.148 7.088 1.00 84.06 79 LEU A CA 1
ATOM 621 C C . LEU A 1 79 ? 6.787 9.440 5.673 1.00 84.06 79 LEU A C 1
ATOM 623 O O . LEU A 1 79 ? 5.994 9.732 4.775 1.00 84.06 79 LEU A O 1
ATOM 627 N N . GLU A 1 80 ? 8.097 9.349 5.473 1.00 88.19 80 GLU A N 1
ATOM 628 C CA . GLU A 1 80 ? 8.702 9.470 4.152 1.00 88.19 80 GLU A CA 1
ATOM 629 C C . GLU A 1 80 ? 8.740 8.095 3.476 1.00 88.19 80 GLU A C 1
ATOM 631 O O . GLU A 1 80 ? 9.327 7.146 3.997 1.00 88.19 80 GLU A O 1
ATOM 636 N N . ILE A 1 81 ? 8.132 7.980 2.293 1.00 87.75 81 ILE A N 1
ATOM 637 C CA . ILE A 1 81 ? 8.193 6.761 1.481 1.00 87.75 81 ILE A CA 1
ATOM 638 C C . ILE A 1 81 ? 9.072 7.031 0.263 1.00 87.75 81 ILE A C 1
ATOM 640 O O . ILE A 1 81 ? 8.718 7.800 -0.632 1.00 87.75 81 ILE A O 1
ATOM 644 N N . VAL A 1 82 ? 10.223 6.371 0.231 1.00 88.19 82 VAL A N 1
ATOM 645 C CA . VAL A 1 82 ? 11.195 6.421 -0.855 1.00 88.19 82 VAL A CA 1
ATOM 646 C C . VAL A 1 82 ? 10.970 5.233 -1.780 1.00 88.19 82 VAL A C 1
ATOM 648 O O . VAL A 1 82 ? 10.880 4.085 -1.357 1.00 88.19 82 VAL A O 1
ATOM 651 N N . PHE A 1 83 ? 10.923 5.495 -3.078 1.00 84.69 83 PHE A N 1
ATOM 652 C CA . PHE A 1 83 ? 10.719 4.467 -4.090 1.00 84.69 83 PHE A CA 1
ATOM 653 C C . PHE A 1 83 ? 12.033 4.115 -4.772 1.00 84.69 83 PHE A C 1
ATOM 655 O O . PHE A 1 83 ? 12.635 4.956 -5.443 1.00 84.69 83 PHE A O 1
ATOM 662 N N . ARG A 1 84 ? 12.459 2.855 -4.656 1.00 84.88 84 ARG A N 1
ATOM 663 C CA . ARG A 1 84 ? 13.608 2.324 -5.390 1.00 84.88 84 ARG A CA 1
ATOM 664 C C . ARG A 1 84 ? 13.123 1.367 -6.461 1.00 84.88 84 ARG A C 1
ATOM 666 O O . ARG A 1 84 ? 12.477 0.374 -6.170 1.00 84.88 84 ARG A O 1
ATOM 673 N N . HIS A 1 85 ? 13.469 1.641 -7.708 1.00 79.56 85 HIS A N 1
ATOM 674 C CA . HIS A 1 85 ? 13.103 0.759 -8.803 1.00 79.56 85 HIS A CA 1
ATOM 675 C C . HIS A 1 85 ? 14.215 -0.253 -9.092 1.00 79.56 85 HIS A C 1
ATOM 677 O O . HIS A 1 85 ? 15.310 0.158 -9.480 1.00 79.56 85 HIS A O 1
ATOM 683 N N . ASP A 1 86 ? 13.930 -1.551 -8.977 1.00 76.31 86 ASP A N 1
ATOM 684 C CA . ASP A 1 86 ? 14.850 -2.612 -9.397 1.00 76.31 86 ASP A CA 1
ATOM 685 C C . ASP A 1 86 ? 14.477 -3.096 -10.808 1.00 76.31 86 ASP A C 1
ATOM 687 O O . ASP A 1 86 ? 13.659 -3.987 -11.017 1.00 76.31 86 ASP A O 1
ATOM 691 N N . CYS A 1 87 ? 15.028 -2.423 -11.825 1.00 66.31 87 CYS A N 1
ATOM 692 C CA . CYS A 1 87 ? 14.909 -2.859 -13.220 1.00 66.31 87 CYS A CA 1
ATOM 693 C C . CYS A 1 87 ? 16.055 -3.833 -13.531 1.00 66.31 87 CYS A C 1
ATOM 695 O O . CYS A 1 87 ? 17.083 -3.407 -14.067 1.00 66.31 87 CYS A O 1
ATOM 697 N N . ASN A 1 88 ? 15.873 -5.128 -13.273 1.00 63.25 88 ASN A N 1
ATOM 698 C CA . ASN A 1 88 ? 16.769 -6.144 -13.841 1.00 63.25 88 ASN A CA 1
ATOM 699 C C . ASN A 1 88 ? 16.405 -6.493 -15.296 1.00 63.25 88 ASN A C 1
ATOM 701 O O . ASN A 1 88 ? 17.250 -6.995 -16.039 1.00 63.25 88 ASN A O 1
ATOM 705 N N . THR A 1 89 ? 15.191 -6.153 -15.746 1.00 57.78 89 THR A N 1
ATOM 706 C CA . THR A 1 89 ? 14.716 -6.447 -17.103 1.00 57.78 89 THR A CA 1
ATOM 707 C C . THR A 1 89 ? 14.803 -5.222 -18.023 1.00 57.78 89 THR A C 1
ATOM 709 O O . THR A 1 89 ? 14.273 -4.158 -17.701 1.00 57.78 89 THR A O 1
ATOM 712 N N . PRO A 1 90 ? 15.449 -5.331 -19.198 1.00 54.88 90 PRO A N 1
ATOM 713 C CA . PRO A 1 90 ? 15.596 -4.216 -20.134 1.00 54.88 90 PRO A CA 1
ATOM 714 C C . PRO A 1 90 ? 14.335 -3.900 -20.966 1.00 54.88 90 PRO A C 1
ATOM 716 O O . PRO A 1 90 ? 14.358 -2.948 -21.745 1.00 54.88 90 PRO A O 1
ATOM 719 N N . SER A 1 91 ? 13.238 -4.661 -20.854 1.00 56.22 91 SER A N 1
ATOM 720 C CA . SER A 1 91 ? 12.017 -4.467 -21.664 1.00 56.22 91 SER A CA 1
ATOM 721 C C . SER A 1 91 ? 10.781 -4.984 -20.927 1.00 56.22 91 SER A C 1
ATOM 723 O O . SER A 1 91 ? 10.865 -6.024 -20.275 1.00 56.22 91 SER A O 1
ATOM 725 N N . SER A 1 92 ? 9.633 -4.294 -21.022 1.00 56.66 92 SER A N 1
ATOM 726 C CA . SER A 1 92 ? 8.407 -4.797 -20.392 1.00 56.66 92 SER A CA 1
ATOM 727 C C . SER A 1 92 ? 7.908 -6.018 -21.183 1.00 56.66 92 SER A C 1
ATOM 729 O O . SER A 1 92 ? 7.756 -5.916 -22.401 1.00 56.66 92 SER A O 1
ATOM 731 N N . PRO A 1 93 ? 7.638 -7.176 -20.549 1.00 59.19 93 PRO A N 1
ATOM 732 C CA . PRO A 1 93 ? 7.226 -8.392 -21.264 1.00 59.19 93 PRO A CA 1
ATOM 733 C C . PRO A 1 93 ? 5.974 -8.205 -22.138 1.00 59.19 93 PRO A C 1
ATOM 735 O O . PRO A 1 93 ? 5.830 -8.855 -23.172 1.00 59.19 93 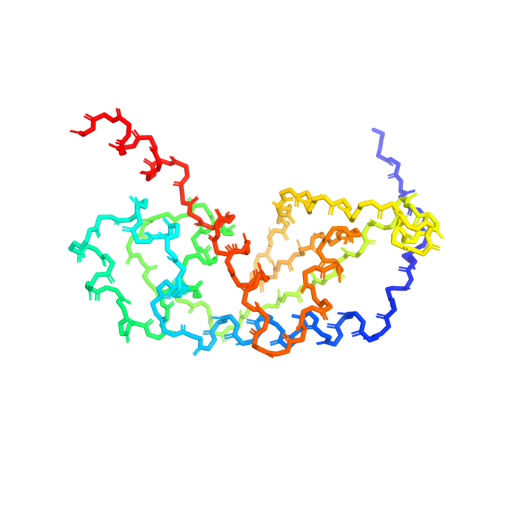PRO A O 1
ATOM 738 N N . ARG A 1 94 ? 5.108 -7.243 -21.791 1.00 55.78 94 ARG A N 1
ATOM 739 C CA . ARG A 1 94 ? 3.927 -6.889 -22.593 1.00 55.78 94 ARG A CA 1
ATOM 740 C C . ARG A 1 94 ? 4.252 -6.303 -23.964 1.00 55.78 94 ARG A C 1
ATOM 742 O O . ARG A 1 94 ? 3.473 -6.531 -24.883 1.00 55.78 94 ARG A O 1
ATOM 749 N N . ASP A 1 95 ? 5.376 -5.603 -24.126 1.00 62.31 95 ASP A N 1
ATOM 750 C CA . ASP A 1 95 ? 5.791 -5.073 -25.438 1.00 62.31 95 ASP A CA 1
ATOM 751 C C . ASP A 1 95 ? 6.129 -6.212 -26.419 1.00 62.31 95 ASP A C 1
ATOM 753 O O . ASP A 1 95 ? 6.153 -6.021 -27.631 1.00 62.31 95 ASP A O 1
ATOM 757 N N . LEU A 1 96 ? 6.331 -7.420 -25.883 1.00 65.06 96 LEU A N 1
ATOM 758 C CA . LEU A 1 96 ? 6.589 -8.654 -26.617 1.00 65.06 96 LEU A CA 1
ATOM 759 C C . LEU A 1 96 ? 5.354 -9.571 -26.691 1.00 65.06 96 LEU A C 1
ATOM 761 O O . LEU A 1 96 ? 5.472 -10.716 -27.118 1.00 65.06 96 LEU A O 1
ATOM 765 N N . GLY A 1 97 ? 4.177 -9.109 -26.247 1.00 64.06 97 GLY A N 1
ATOM 766 C CA . GLY A 1 97 ? 2.964 -9.934 -26.172 1.00 64.06 97 GLY A CA 1
ATOM 767 C C . GLY A 1 97 ? 3.019 -11.038 -25.108 1.00 64.06 97 GLY A C 1
ATOM 768 O O . GLY A 1 97 ? 2.176 -11.933 -25.106 1.00 64.06 97 GLY A O 1
ATOM 769 N N . ILE A 1 98 ? 3.998 -10.990 -24.202 1.00 70.56 98 ILE A N 1
ATOM 770 C CA . ILE A 1 98 ? 4.153 -11.951 -23.110 1.00 70.56 98 ILE A CA 1
ATOM 771 C C . ILE A 1 98 ? 3.282 -11.494 -21.935 1.00 70.56 98 ILE A C 1
ATOM 773 O O . ILE A 1 98 ? 3.123 -10.293 -21.682 1.00 70.56 98 ILE A O 1
ATOM 777 N N . ALA A 1 99 ? 2.709 -12.4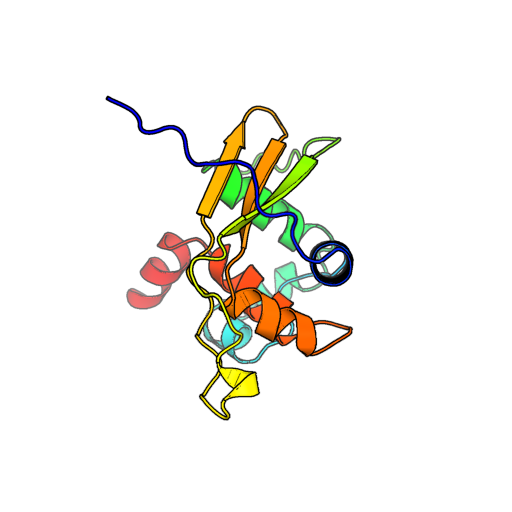59 -21.212 1.00 69.62 99 ALA A N 1
ATOM 778 C CA . ALA A 1 99 ? 1.986 -12.194 -19.976 1.00 69.62 99 ALA A CA 1
ATOM 779 C C . ALA A 1 99 ? 2.834 -11.320 -19.035 1.00 69.62 99 ALA A C 1
ATOM 781 O O . ALA A 1 99 ? 4.040 -11.522 -18.877 1.00 69.62 99 ALA A O 1
ATOM 782 N N . ALA A 1 100 ? 2.195 -10.315 -18.439 1.00 67.94 100 ALA A N 1
ATOM 783 C CA . ALA A 1 100 ? 2.845 -9.456 -17.463 1.00 67.94 100 ALA A CA 1
ATOM 784 C C . ALA A 1 100 ? 3.337 -10.302 -16.272 1.00 67.94 100 ALA A C 1
ATOM 786 O O . ALA A 1 100 ? 2.584 -11.163 -15.813 1.00 67.94 100 ALA A O 1
ATOM 787 N N . PRO A 1 101 ? 4.561 -10.070 -15.765 1.00 74.56 101 PRO A N 1
ATOM 788 C CA . PRO A 1 101 ? 5.035 -10.762 -14.579 1.00 74.56 101 PRO A CA 1
ATOM 789 C C . PRO A 1 101 ? 4.156 -10.393 -13.384 1.00 74.56 101 PRO A C 1
ATOM 791 O O . PRO A 1 101 ? 3.708 -9.248 -13.257 1.00 74.56 101 PRO A O 1
ATOM 794 N N . VAL A 1 102 ? 3.914 -11.377 -12.520 1.00 78.88 102 VAL A N 1
ATOM 795 C CA . VAL A 1 102 ? 3.299 -11.149 -11.210 1.00 78.88 102 VAL A CA 1
ATOM 796 C C . VAL A 1 102 ? 4.271 -10.294 -10.386 1.00 78.88 102 VAL A C 1
ATOM 798 O O . VAL A 1 102 ? 5.467 -10.590 -10.416 1.00 78.88 102 VAL A O 1
ATOM 801 N N . PRO A 1 103 ? 3.804 -9.242 -9.689 1.00 83.25 103 PRO A N 1
ATOM 802 C CA . PRO A 1 103 ? 4.670 -8.446 -8.826 1.00 83.25 103 PRO A CA 1
ATOM 803 C C . PRO A 1 103 ? 5.311 -9.308 -7.738 1.00 83.25 103 PRO A C 1
ATOM 805 O O . PRO A 1 103 ? 4.626 -10.109 -7.095 1.00 83.25 103 PRO A O 1
ATOM 808 N N . THR A 1 104 ? 6.610 -9.126 -7.515 1.00 84.56 104 THR A N 1
ATOM 809 C CA . THR A 1 104 ? 7.318 -9.724 -6.381 1.00 84.56 104 THR A CA 1
ATOM 810 C C . THR A 1 104 ? 6.771 -9.182 -5.061 1.00 84.56 104 THR A C 1
ATOM 812 O O . THR A 1 104 ? 6.379 -8.013 -5.022 1.00 84.56 104 THR A O 1
ATOM 815 N N . PRO A 1 105 ? 6.778 -9.977 -3.972 1.00 85.62 105 PRO A N 1
ATOM 816 C CA . PRO A 1 105 ? 6.420 -9.490 -2.642 1.00 85.62 105 PRO A CA 1
ATOM 817 C C . PRO A 1 105 ? 7.146 -8.193 -2.272 1.00 85.62 105 PRO A C 1
ATOM 819 O O . PRO A 1 105 ? 8.275 -7.957 -2.711 1.00 85.62 105 PRO A O 1
ATOM 822 N N . LEU A 1 106 ? 6.489 -7.347 -1.476 1.00 84.81 106 LEU A N 1
ATOM 823 C CA . LEU A 1 106 ? 7.072 -6.070 -1.070 1.00 84.81 106 LEU A CA 1
ATOM 824 C C . LEU A 1 106 ? 8.272 -6.281 -0.152 1.00 84.81 106 LEU A C 1
ATOM 826 O O . LEU A 1 106 ? 8.169 -6.908 0.899 1.00 84.81 106 LEU A O 1
ATOM 830 N N . GLU A 1 107 ? 9.390 -5.670 -0.526 1.00 83.31 107 GLU A N 1
ATOM 831 C CA . GLU A 1 107 ? 10.541 -5.512 0.350 1.00 83.31 107 GLU A CA 1
ATOM 832 C C . GLU A 1 107 ? 10.542 -4.095 0.922 1.00 83.31 107 GLU A C 1
ATOM 834 O O . GLU A 1 107 ? 10.622 -3.104 0.183 1.00 83.31 107 GLU A O 1
ATOM 839 N N . PHE A 1 108 ? 10.458 -4.013 2.249 1.00 83.62 108 PHE A N 1
ATOM 840 C CA . PHE A 1 108 ? 10.541 -2.764 2.989 1.00 83.62 108 PHE A CA 1
ATOM 841 C C . PHE A 1 108 ? 11.891 -2.647 3.689 1.00 83.62 108 PHE A C 1
ATOM 843 O O . PHE A 1 108 ? 12.332 -3.550 4.400 1.00 83.62 108 PHE A O 1
ATOM 850 N N . HIS A 1 109 ? 12.524 -1.489 3.541 1.00 84.19 109 HIS A N 1
ATOM 851 C CA . HIS A 1 109 ? 13.638 -1.086 4.392 1.00 84.19 109 HIS A CA 1
ATOM 852 C C . HIS A 1 109 ? 13.227 0.160 5.169 1.00 84.19 109 HIS A C 1
ATOM 854 O O . HIS A 1 109 ? 13.184 1.250 4.599 1.00 84.19 109 HIS A O 1
ATOM 860 N N . ALA A 1 110 ? 12.899 -0.003 6.450 1.00 83.75 110 ALA A N 1
ATOM 861 C CA . ALA A 1 110 ? 12.456 1.087 7.312 1.00 83.75 110 ALA A CA 1
ATOM 862 C C . ALA A 1 110 ? 13.570 1.553 8.265 1.00 83.75 110 ALA A C 1
ATOM 864 O O . ALA A 1 110 ? 14.306 0.741 8.825 1.00 83.75 110 ALA A O 1
ATOM 865 N N . CYS A 1 111 ? 13.689 2.866 8.457 1.00 80.62 111 CYS A N 1
ATOM 866 C CA . CYS A 1 111 ? 14.541 3.488 9.469 1.00 80.62 111 CYS A CA 1
ATOM 867 C C . CYS A 1 111 ? 13.927 4.827 9.892 1.00 80.62 111 CYS A C 1
ATOM 869 O O . CYS A 1 111 ? 13.743 5.699 9.043 1.00 80.62 111 CYS A O 1
ATOM 871 N N . CYS A 1 112 ? 13.620 4.986 11.185 1.00 71.25 112 CYS A N 1
ATOM 872 C CA . CYS A 1 112 ? 13.262 6.258 11.831 1.00 71.25 112 CYS A CA 1
ATOM 873 C C . CYS A 1 112 ? 12.360 7.179 10.979 1.00 71.25 112 CYS A C 1
ATOM 875 O O . CYS A 1 112 ? 12.786 8.261 10.587 1.00 71.25 112 CYS A O 1
ATOM 877 N N . ALA A 1 113 ? 11.129 6.738 10.689 1.00 78.00 113 ALA A N 1
ATOM 878 C CA . ALA A 1 113 ? 10.123 7.462 9.893 1.00 78.00 113 ALA A CA 1
ATOM 879 C C . ALA A 1 113 ? 10.405 7.607 8.382 1.00 78.00 113 ALA A C 1
ATOM 881 O O . ALA A 1 113 ? 9.703 8.340 7.687 1.00 78.00 113 ALA A O 1
ATOM 882 N N . SER A 1 114 ? 11.370 6.857 7.851 1.00 85.69 114 SER A N 1
ATOM 883 C CA . SER A 1 114 ? 11.538 6.648 6.412 1.00 85.69 114 SER A CA 1
ATOM 884 C C . SER A 1 114 ? 11.375 5.171 6.060 1.00 85.69 114 SER A C 1
ATOM 886 O O . SER A 1 114 ? 11.792 4.290 6.816 1.00 85.69 114 SER A O 1
ATOM 888 N N . CYS A 1 115 ? 10.772 4.888 4.910 1.00 89.62 115 CYS A N 1
ATOM 889 C CA . CYS A 1 115 ? 10.681 3.550 4.343 1.00 89.62 115 CYS A CA 1
ATOM 890 C C . CYS A 1 115 ? 11.101 3.580 2.877 1.00 89.62 115 CYS A C 1
ATOM 892 O O . CYS A 1 115 ? 10.578 4.371 2.099 1.00 89.62 115 CYS A O 1
ATOM 894 N N . THR A 1 116 ? 12.017 2.698 2.482 1.00 88.88 116 THR A N 1
ATOM 895 C CA . THR A 1 116 ? 12.291 2.433 1.070 1.00 88.88 116 THR A CA 1
ATOM 896 C C . THR A 1 116 ? 11.485 1.230 0.600 1.00 88.88 116 THR A C 1
ATOM 898 O O . THR A 1 116 ? 11.676 0.127 1.109 1.00 88.88 116 THR A O 1
ATOM 901 N N . MET A 1 117 ? 10.636 1.446 -0.403 1.00 87.69 117 MET A N 1
ATOM 902 C CA . MET A 1 117 ? 9.901 0.408 -1.120 1.00 87.69 117 MET A CA 1
ATOM 903 C C . MET A 1 117 ? 10.614 0.057 -2.421 1.00 87.69 117 MET A C 1
ATOM 905 O O . MET A 1 117 ? 10.883 0.940 -3.245 1.00 87.69 117 MET A O 1
ATOM 909 N N . VAL A 1 118 ? 10.889 -1.231 -2.625 1.00 85.62 118 VAL A N 1
ATOM 910 C CA . VAL A 1 118 ? 11.441 -1.730 -3.890 1.00 85.62 118 VAL A CA 1
ATOM 911 C C . VAL A 1 118 ? 10.309 -2.047 -4.868 1.00 85.62 118 VAL A C 1
ATOM 913 O O . VAL A 1 118 ? 9.345 -2.722 -4.523 1.00 85.62 118 VAL A O 1
ATOM 916 N N . ILE A 1 119 ? 10.415 -1.527 -6.089 1.00 82.06 119 ILE A N 1
ATOM 917 C CA . ILE A 1 119 ? 9.417 -1.665 -7.153 1.00 82.06 119 ILE A CA 1
ATOM 918 C C . ILE A 1 119 ? 10.026 -2.461 -8.294 1.00 82.06 119 ILE A C 1
ATOM 920 O O . ILE A 1 119 ? 11.108 -2.115 -8.779 1.00 82.06 119 ILE A O 1
ATOM 924 N N . ASP A 1 120 ? 9.286 -3.455 -8.759 1.00 84.19 120 ASP A N 1
ATOM 925 C CA . ASP A 1 120 ? 9.633 -4.284 -9.901 1.00 84.19 120 ASP A CA 1
ATOM 926 C C . ASP A 1 120 ? 8.749 -3.981 -11.130 1.00 84.19 120 ASP A C 1
ATOM 928 O O . ASP A 1 120 ? 7.851 -3.126 -11.130 1.00 84.19 120 ASP A O 1
ATOM 932 N N . ASP A 1 121 ? 8.998 -4.710 -12.219 1.00 80.94 121 ASP A N 1
ATOM 933 C CA . ASP A 1 121 ? 8.207 -4.584 -13.443 1.00 80.94 121 ASP A CA 1
ATOM 934 C C . ASP A 1 121 ? 6.766 -5.102 -13.284 1.00 80.94 121 ASP A C 1
ATOM 936 O O . ASP A 1 121 ? 5.878 -4.667 -14.025 1.00 80.94 121 ASP A O 1
ATOM 940 N N . GLY A 1 122 ? 6.502 -6.001 -12.331 1.00 82.81 122 GLY A N 1
ATOM 941 C CA . GLY A 1 122 ? 5.156 -6.492 -12.041 1.00 82.81 122 GLY A CA 1
ATOM 942 C C . GLY A 1 122 ? 4.272 -5.396 -11.451 1.00 82.81 122 GLY A C 1
ATOM 943 O O . GLY A 1 122 ? 3.171 -5.149 -11.952 1.00 82.81 122 GLY A O 1
ATOM 944 N N . MET A 1 123 ? 4.780 -4.640 -10.478 1.00 86.06 123 MET A N 1
ATOM 945 C CA . MET A 1 123 ? 4.066 -3.513 -9.877 1.00 86.06 123 MET A CA 1
ATOM 946 C C . MET A 1 123 ? 3.767 -2.416 -10.906 1.00 86.06 123 MET A C 1
ATOM 948 O O . MET A 1 123 ? 2.675 -1.843 -10.903 1.00 86.06 123 MET A O 1
ATOM 952 N N . ARG A 1 124 ? 4.669 -2.168 -11.869 1.00 83.06 124 ARG A N 1
ATOM 953 C CA . ARG A 1 124 ? 4.383 -1.246 -12.987 1.00 83.06 124 ARG A CA 1
ATOM 954 C C . ARG A 1 124 ? 3.126 -1.632 -13.758 1.00 83.06 124 ARG A C 1
ATOM 956 O O . ARG A 1 124 ? 2.434 -0.745 -14.256 1.00 83.06 124 ARG A O 1
ATOM 963 N N . ASN A 1 125 ? 2.828 -2.925 -13.879 1.00 84.00 125 ASN A N 1
ATOM 964 C CA . ASN A 1 125 ? 1.624 -3.384 -14.566 1.00 84.00 125 ASN A CA 1
ATOM 965 C C . ASN A 1 125 ? 0.360 -3.095 -13.763 1.00 84.00 125 ASN A C 1
ATOM 967 O O . ASN A 1 125 ? -0.623 -2.668 -14.363 1.00 84.00 125 ASN A O 1
ATOM 971 N N . LEU A 1 126 ? 0.403 -3.236 -12.436 1.00 88.56 126 LEU A N 1
ATOM 972 C CA . LEU A 1 126 ? -0.709 -2.835 -11.570 1.00 88.56 126 LEU A CA 1
ATOM 973 C C . LEU A 1 126 ? -0.999 -1.335 -11.708 1.00 88.56 126 LEU A C 1
ATOM 975 O O . LEU A 1 126 ? -2.137 -0.926 -11.907 1.00 88.56 126 LEU A O 1
ATOM 979 N N . LEU A 1 127 ? 0.048 -0.508 -11.738 1.00 88.75 127 LEU A N 1
ATOM 980 C CA . LEU A 1 127 ? -0.078 0.947 -11.891 1.00 88.75 127 LEU A CA 1
ATOM 981 C C . LEU A 1 127 ? -0.592 1.398 -13.276 1.00 88.75 127 LEU A C 1
ATOM 983 O O . LEU A 1 127 ? -0.851 2.588 -13.481 1.00 88.75 127 LEU A O 1
ATOM 987 N N . ARG A 1 128 ? -0.731 0.488 -14.254 1.00 87.44 128 ARG A N 1
ATOM 988 C CA . ARG A 1 128 ? -1.320 0.785 -15.576 1.00 87.44 128 ARG A CA 1
ATOM 989 C C . ARG A 1 128 ? -2.847 0.740 -15.585 1.00 87.44 128 ARG A C 1
ATOM 991 O O . ARG A 1 128 ? -3.419 1.310 -16.508 1.00 87.44 128 ARG A O 1
ATOM 998 N N . GLU A 1 129 ? -3.484 0.109 -14.597 1.00 86.44 129 GLU A N 1
ATOM 999 C CA . GLU A 1 129 ? -4.950 0.009 -14.463 1.00 86.44 129 GLU A CA 1
ATOM 1000 C C . GLU A 1 129 ? -5.646 1.381 -14.389 1.00 86.44 129 GLU A C 1
ATOM 1002 O O . GLU A 1 129 ? -6.825 1.490 -14.703 1.00 86.44 129 GLU A O 1
ATOM 1007 N N . GLN A 1 130 ? -4.884 2.442 -14.090 1.00 86.50 130 GLN A N 1
ATOM 1008 C CA . GLN A 1 130 ? -5.364 3.808 -13.861 1.00 86.50 130 GLN A CA 1
ATOM 1009 C C . GLN A 1 130 ? -6.246 3.914 -12.612 1.00 86.50 130 GLN A C 1
ATOM 1011 O O . GLN A 1 130 ? -6.528 2.927 -11.938 1.00 86.50 130 GLN A O 1
ATOM 1016 N N . TYR A 1 131 ? -6.628 5.143 -12.266 1.00 91.19 131 TYR A N 1
ATOM 1017 C CA . TYR A 1 131 ? -7.459 5.432 -11.101 1.00 91.19 131 TYR A CA 1
ATOM 1018 C C . TYR A 1 131 ? -8.785 4.630 -11.138 1.00 91.19 131 TYR A C 1
ATOM 1020 O O . TYR A 1 131 ? -9.420 4.575 -12.191 1.00 91.19 131 TYR A O 1
ATOM 1028 N N . PRO A 1 132 ? -9.237 4.032 -10.014 1.00 94.00 132 PRO A N 1
ATOM 1029 C CA . PRO A 1 132 ? -8.704 4.204 -8.664 1.00 94.00 132 PRO A CA 1
ATOM 1030 C C . PRO A 1 132 ? -7.607 3.199 -8.284 1.00 94.00 132 PRO A C 1
ATOM 1032 O O . PRO A 1 132 ? -7.318 3.057 -7.106 1.00 94.00 132 PRO A O 1
ATOM 1035 N N . TYR A 1 133 ? -6.965 2.520 -9.236 1.00 94.56 133 TYR A N 1
ATOM 1036 C CA . TYR A 1 133 ? -5.872 1.570 -8.990 1.00 94.56 133 TYR A CA 1
ATOM 1037 C C . TYR A 1 133 ? -6.308 0.359 -8.145 1.00 94.56 133 TYR A C 1
ATOM 1039 O O . TYR A 1 133 ? -5.620 -0.014 -7.198 1.00 94.56 133 TYR A O 1
ATOM 1047 N N . ARG A 1 134 ? -7.479 -0.230 -8.430 1.00 93.94 134 ARG A N 1
ATOM 1048 C CA . ARG A 1 134 ? -8.080 -1.297 -7.603 1.00 93.94 134 ARG A CA 1
ATOM 1049 C C . ARG A 1 134 ? -7.162 -2.507 -7.446 1.00 93.94 134 ARG A C 1
ATOM 1051 O O . ARG A 1 134 ? -6.909 -2.922 -6.325 1.00 93.94 134 ARG A O 1
ATOM 1058 N N . SER A 1 135 ? -6.601 -3.009 -8.537 1.00 93.06 135 SER A N 1
ATOM 1059 C CA . SER A 1 135 ? -5.645 -4.116 -8.550 1.00 93.06 135 SER A CA 1
ATOM 1060 C C . SER A 1 135 ? -4.390 -3.794 -7.739 1.00 93.06 135 SER A C 1
ATOM 1062 O O . SER A 1 135 ? -3.894 -4.657 -7.020 1.00 93.06 135 SER A O 1
ATOM 1064 N N . PHE A 1 136 ? -3.884 -2.554 -7.808 1.00 94.00 136 PHE A N 1
ATOM 1065 C CA . PHE A 1 136 ? -2.790 -2.121 -6.930 1.00 94.00 136 PHE A CA 1
ATOM 1066 C C . PHE A 1 136 ? -3.222 -2.116 -5.464 1.00 94.00 136 PHE A C 1
ATOM 1068 O O . PHE A 1 136 ? -2.498 -2.654 -4.637 1.00 94.00 136 PHE A O 1
ATOM 1075 N N . GLN A 1 137 ? -4.384 -1.542 -5.141 1.00 95.62 137 GLN A N 1
ATOM 1076 C CA . GLN A 1 137 ? -4.886 -1.486 -3.769 1.00 95.62 137 GLN A CA 1
ATOM 1077 C C . GLN A 1 137 ? -5.075 -2.887 -3.184 1.00 95.62 137 GLN A C 1
ATOM 1079 O O . GLN A 1 137 ? -4.596 -3.134 -2.083 1.00 95.62 137 GLN A O 1
ATOM 1084 N N . THR A 1 138 ? -5.713 -3.802 -3.920 1.00 94.56 138 THR A N 1
ATOM 1085 C CA . THR A 1 138 ? -5.897 -5.198 -3.506 1.00 94.56 138 THR A CA 1
ATOM 1086 C C . THR A 1 138 ? -4.547 -5.874 -3.301 1.00 94.56 138 THR A C 1
ATOM 1088 O O . THR A 1 138 ? -4.276 -6.407 -2.230 1.00 94.56 138 THR A O 1
ATOM 1091 N N . TRP A 1 139 ? -3.655 -5.804 -4.290 1.00 93.75 139 TRP A N 1
ATOM 1092 C CA . TRP A 1 139 ? -2.342 -6.430 -4.173 1.00 93.75 139 TRP A CA 1
ATOM 1093 C C . TRP A 1 139 ? -1.539 -5.872 -2.991 1.00 93.75 139 TRP A C 1
ATOM 1095 O O . TRP A 1 139 ? -1.030 -6.648 -2.188 1.00 93.75 139 TRP A O 1
ATOM 1105 N N . PHE A 1 140 ? -1.472 -4.546 -2.854 1.00 94.50 140 PHE A N 1
ATOM 1106 C CA . PHE A 1 140 ? -0.727 -3.867 -1.796 1.00 94.50 140 PHE A CA 1
ATOM 1107 C C . PHE A 1 140 ? -1.289 -4.212 -0.418 1.00 94.50 140 PHE A C 1
ATOM 1109 O O . PHE A 1 140 ? -0.530 -4.564 0.475 1.00 94.50 140 PHE A O 1
ATOM 1116 N N . HIS A 1 141 ? -2.614 -4.194 -0.262 1.00 95.19 141 HIS A N 1
ATOM 1117 C CA . HIS A 1 141 ? -3.274 -4.559 0.987 1.00 95.19 141 HIS A CA 1
ATOM 1118 C C . HIS A 1 141 ? -2.977 -5.996 1.408 1.00 95.19 141 HIS A C 1
ATOM 1120 O O . HIS A 1 141 ? -2.675 -6.239 2.572 1.00 95.19 141 HIS A O 1
ATOM 1126 N N . ALA A 1 142 ? -2.995 -6.935 0.458 1.00 92.50 142 ALA A N 1
ATOM 1127 C CA . ALA A 1 142 ? -2.683 -8.333 0.730 1.00 92.50 142 ALA A CA 1
ATOM 1128 C C . ALA A 1 142 ? -1.256 -8.527 1.272 1.00 92.50 142 ALA A C 1
ATOM 1130 O O . ALA A 1 142 ? -1.033 -9.447 2.049 1.00 92.50 142 ALA A O 1
ATOM 1131 N N . GLN A 1 143 ? -0.304 -7.655 0.912 1.00 91.19 143 GLN A N 1
ATOM 1132 C CA . GLN A 1 143 ? 1.060 -7.700 1.460 1.00 91.19 143 GLN A CA 1
ATOM 1133 C C . GLN A 1 143 ? 1.151 -7.214 2.916 1.00 91.19 143 GLN A C 1
ATOM 1135 O O . GLN A 1 143 ? 2.157 -7.462 3.572 1.00 91.19 143 GLN 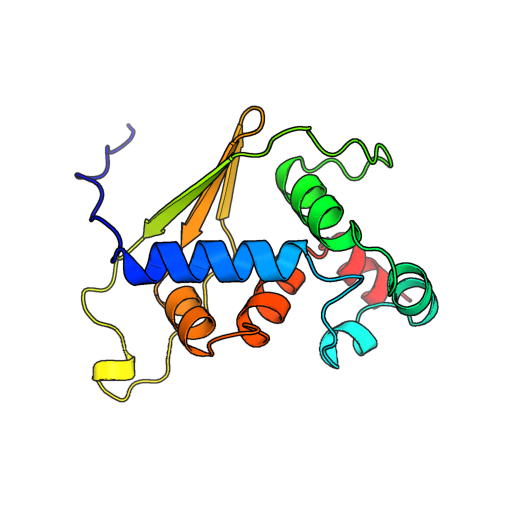A O 1
ATOM 1140 N N . LEU A 1 144 ? 0.142 -6.487 3.407 1.00 91.69 144 LEU A N 1
ATOM 1141 C CA . LEU A 1 144 ? 0.126 -5.899 4.752 1.00 91.69 144 LEU A CA 1
ATOM 1142 C C . LEU A 1 144 ? -0.682 -6.723 5.757 1.00 91.69 144 LEU A C 1
ATOM 1144 O O . LEU A 1 144 ? -0.691 -6.394 6.942 1.00 91.69 144 LEU A O 1
ATOM 1148 N N . ILE A 1 145 ? -1.393 -7.750 5.293 1.00 88.56 145 ILE A N 1
ATOM 1149 C CA . ILE A 1 145 ? -2.096 -8.680 6.173 1.00 88.56 145 IL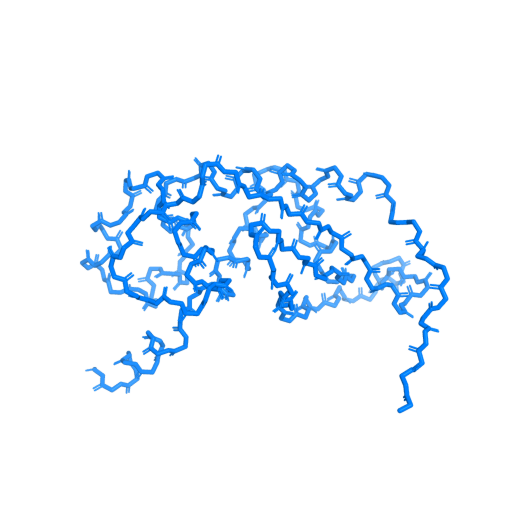E A CA 1
ATOM 1150 C C . ILE A 1 145 ? -1.041 -9.521 6.890 1.00 88.56 145 ILE A C 1
ATOM 1152 O O . ILE A 1 145 ? -0.200 -10.155 6.255 1.00 88.56 145 ILE A O 1
ATOM 1156 N N . ASP A 1 146 ? -1.089 -9.503 8.219 1.00 77.06 146 ASP A N 1
ATOM 1157 C CA . ASP A 1 146 ? -0.193 -10.287 9.060 1.00 77.06 146 ASP A CA 1
ATOM 1158 C C . ASP A 1 146 ? -0.333 -11.791 8.741 1.00 77.06 146 ASP A C 1
ATOM 1160 O O . ASP A 1 146 ? -1.453 -12.316 8.772 1.00 77.06 146 ASP A O 1
ATOM 1164 N N . PRO A 1 147 ? 0.770 -12.515 8.467 1.00 68.75 147 PRO A N 1
ATOM 1165 C CA . PRO A 1 147 ? 0.741 -13.964 8.294 1.00 68.75 147 PRO A CA 1
ATOM 1166 C C . PRO A 1 147 ? 0.077 -14.700 9.464 1.00 68.75 147 PRO A C 1
ATOM 1168 O O . PRO A 1 147 ? -0.636 -15.674 9.232 1.00 68.75 147 PRO A O 1
ATOM 1171 N N . GLY A 1 148 ? 0.226 -14.204 10.700 1.00 63.47 148 GLY A N 1
ATOM 1172 C CA . GLY A 1 148 ? -0.436 -14.781 11.875 1.00 63.47 148 GLY A CA 1
ATOM 1173 C C . GLY A 1 148 ? -1.966 -14.717 11.802 1.00 63.47 148 GLY A C 1
ATOM 1174 O O . GLY A 1 148 ? -2.654 -15.615 12.288 1.00 63.47 148 GLY A O 1
ATOM 1175 N N . THR A 1 149 ? -2.510 -13.712 11.110 1.00 61.22 149 THR A N 1
ATOM 1176 C CA . THR A 1 149 ? -3.951 -13.614 10.826 1.00 61.22 149 THR A CA 1
ATOM 1177 C C . THR A 1 149 ? -4.400 -14.716 9.862 1.00 61.22 149 THR A C 1
ATOM 1179 O O . THR A 1 149 ? -5.475 -15.281 10.039 1.00 61.22 149 THR A O 1
ATOM 1182 N N . LEU A 1 150 ? -3.568 -15.084 8.880 1.00 58.44 150 LEU A N 1
ATOM 1183 C CA . LEU A 1 150 ? -3.864 -16.176 7.943 1.00 58.44 150 LEU A CA 1
ATOM 1184 C C . LEU A 1 150 ? -3.769 -17.556 8.606 1.00 58.44 150 LEU A C 1
ATOM 1186 O O . LEU A 1 150 ? -4.585 -18.429 8.320 1.00 58.44 150 LEU A O 1
ATOM 1190 N N . GLU A 1 151 ? -2.802 -17.755 9.501 1.00 58.78 151 GLU A N 1
ATOM 1191 C CA . GLU A 1 151 ? -2.636 -19.014 10.237 1.00 58.78 151 GLU A CA 1
ATOM 1192 C C . GLU A 1 151 ? -3.775 -19.252 11.240 1.00 58.78 151 GLU A C 1
ATOM 1194 O O . GLU A 1 151 ? -4.275 -20.373 11.349 1.00 58.78 151 GLU A O 1
ATOM 1199 N N . ALA A 1 152 ? -4.253 -18.204 11.919 1.00 55.88 152 ALA A N 1
ATOM 1200 C CA . ALA A 1 152 ? -5.390 -18.303 12.836 1.00 55.88 152 ALA A CA 1
ATOM 1201 C C . ALA A 1 152 ? -6.678 -18.786 12.139 1.00 55.88 152 ALA A C 1
ATOM 1203 O O . ALA A 1 152 ? -7.453 -19.532 12.734 1.00 55.88 152 ALA A O 1
ATOM 1204 N N . LEU A 1 153 ? -6.869 -18.425 10.866 1.00 52.38 153 LEU A N 1
ATOM 1205 C CA . LEU A 1 153 ? -8.018 -18.835 10.048 1.00 52.38 153 LEU A CA 1
ATOM 1206 C C . LEU A 1 153 ? -7.936 -20.287 9.559 1.00 52.38 153 LEU A C 1
ATOM 1208 O O . LEU A 1 153 ? -8.957 -20.888 9.243 1.00 52.38 153 LEU A O 1
ATOM 1212 N N . GLN A 1 154 ? -6.738 -20.874 9.484 1.00 53.91 154 GLN A N 1
ATOM 1213 C CA . GLN A 1 154 ? -6.574 -22.285 9.106 1.00 53.91 154 GLN A CA 1
ATOM 1214 C C . GLN A 1 154 ? -6.927 -23.249 10.249 1.00 53.91 154 GLN A C 1
ATOM 1216 O O . GLN A 1 154 ? -7.087 -24.449 10.017 1.00 53.91 154 GLN A O 1
ATOM 1221 N N . HIS A 1 155 ? -7.047 -22.736 11.475 1.00 55.81 155 HIS A N 1
ATOM 1222 C CA . HIS A 1 155 ? -7.301 -23.518 12.684 1.00 55.81 155 HIS A CA 1
ATOM 1223 C C . HIS A 1 155 ? -8.665 -23.240 13.343 1.00 55.81 155 HIS A C 1
ATOM 1225 O O . HIS A 1 155 ? -8.943 -23.811 14.400 1.00 55.81 155 HIS A O 1
ATOM 1231 N N . SER A 1 156 ? -9.507 -22.408 12.723 1.00 48.78 156 SER A N 1
ATOM 1232 C CA . SER A 1 156 ? -10.885 -22.091 13.136 1.00 48.78 156 SER A CA 1
ATOM 1233 C C . SER A 1 156 ? -11.915 -22.751 12.228 1.00 48.78 156 SER A C 1
ATOM 1235 O O . SER A 1 156 ? -12.899 -23.308 12.762 1.00 48.78 156 SER A O 1
#

Nearest PDB structures (foldseek):
  2gao-assembly1_B  TM=4.381E-01  e=2.389E+00  Homo sapiens
  2fmx-assembly2_B  TM=4.573E-01  e=3.073E+00  Cricetulus griseus
  8e0b-assembly2_B  TM=4.360E-01  e=2.885E+00  Homo sapiens
  8szh-assembly1_C  TM=2.791E-01  e=4.481E+00  Homo sapiens

Foldseek 3Di:
DDDDDDDAPDDDVVLVVLVVLLVVLLLQAFAAQPDVVCPVLPDPVVRVVRRGHSHVRVQLVVCQQVVDPPPPSDDDPAAAEAEGEDPPDPDQVVVVVHDGDAWDQWDWDDDDRYIYTYGYSNLSVLSVVDPPSSSNSNVVSVSSPDVVSNVVVVVD

pLDDT: mean 79.46, std 16.03, range [24.75, 96.56]